Protein AF-A0A5C7RK18-F1 (afdb_monomer_lite)

Structure (mmCIF, N/CA/C/O backbone):
data_AF-A0A5C7RK18-F1
#
_entry.id   AF-A0A5C7RK18-F1
#
loop_
_atom_site.group_PDB
_atom_site.id
_atom_site.type_symbol
_atom_site.label_atom_id
_atom_site.label_alt_id
_atom_site.label_comp_id
_atom_site.label_asym_id
_atom_site.label_entity_id
_atom_site.label_seq_id
_atom_site.pdbx_PDB_ins_code
_atom_site.Cartn_x
_atom_site.Cartn_y
_atom_site.Cartn_z
_atom_site.occupancy
_atom_site.B_iso_or_equiv
_atom_site.auth_seq_id
_atom_site.auth_comp_id
_atom_site.auth_asym_id
_atom_site.auth_atom_id
_atom_site.pdbx_PDB_model_num
ATOM 1 N N . MET A 1 1 ? -46.815 -12.632 -25.115 1.00 46.03 1 MET A N 1
ATOM 2 C CA . MET A 1 1 ? -48.095 -13.360 -25.203 1.00 46.03 1 MET A CA 1
ATOM 3 C C . MET A 1 1 ? -48.295 -14.118 -23.893 1.00 46.03 1 MET A C 1
ATOM 5 O O . MET A 1 1 ? -47.425 -14.898 -23.551 1.00 46.03 1 MET A O 1
ATOM 9 N N . PHE A 1 2 ? -49.360 -13.770 -23.151 1.00 46.91 2 PHE A N 1
ATOM 10 C CA . PHE A 1 2 ? -49.974 -14.488 -22.008 1.00 46.91 2 PHE A CA 1
ATOM 11 C C . PHE A 1 2 ? -49.033 -14.863 -20.838 1.00 46.91 2 PHE A C 1
ATOM 13 O O . PHE A 1 2 ? -48.398 -15.902 -20.853 1.00 46.91 2 PHE A O 1
ATOM 20 N N . LYS A 1 3 ? -48.806 -14.060 -19.787 1.00 41.47 3 LYS A N 1
ATOM 21 C CA . LYS A 1 3 ? -49.758 -13.552 -18.775 1.00 41.47 3 LYS A CA 1
ATOM 22 C C . LYS A 1 3 ? -50.950 -14.488 -18.483 1.00 41.47 3 LYS A C 1
ATOM 24 O O . LYS A 1 3 ? -51.954 -14.402 -19.174 1.00 41.47 3 LYS A O 1
ATOM 29 N N . LYS A 1 4 ? -50.825 -15.186 -17.340 1.00 53.41 4 LYS A N 1
ATOM 30 C CA . LYS A 1 4 ? -51.853 -15.530 -16.329 1.00 53.41 4 LYS A CA 1
ATOM 31 C C . LYS A 1 4 ? -52.895 -16.603 -16.671 1.00 53.41 4 LYS A C 1
ATOM 33 O O . LYS A 1 4 ? -53.718 -16.395 -17.547 1.00 53.41 4 LYS A O 1
ATOM 38 N N . ALA A 1 5 ? -52.966 -17.627 -15.818 1.00 52.34 5 ALA A N 1
ATOM 39 C CA . ALA A 1 5 ? -54.200 -18.278 -15.359 1.00 52.34 5 ALA A CA 1
ATOM 40 C C . ALA A 1 5 ? -53.834 -19.313 -14.274 1.00 52.34 5 ALA A C 1
ATOM 42 O O . ALA A 1 5 ? -52.824 -19.985 -14.424 1.00 52.34 5 ALA A O 1
ATOM 43 N N . LEU A 1 6 ? -54.569 -19.559 -13.193 1.00 50.19 6 LEU A N 1
ATOM 44 C CA . LEU A 1 6 ? -55.664 -18.889 -12.482 1.00 50.19 6 LEU A CA 1
ATOM 45 C C . LEU A 1 6 ? -55.880 -19.805 -11.243 1.00 50.19 6 LEU A C 1
ATOM 47 O O . LEU A 1 6 ? -55.914 -21.015 -11.423 1.00 50.19 6 LEU A O 1
ATOM 51 N N . VAL A 1 7 ? -55.661 -19.340 -10.007 1.00 49.84 7 VAL A N 1
ATOM 52 C CA . VAL A 1 7 ? -56.673 -18.993 -8.972 1.00 49.84 7 VAL A CA 1
ATOM 53 C C . VAL A 1 7 ? -57.600 -20.145 -8.527 1.00 49.84 7 VAL A C 1
ATOM 55 O O . VAL A 1 7 ? -58.117 -20.872 -9.364 1.00 49.84 7 VAL A O 1
ATOM 58 N N . LEU A 1 8 ? -57.888 -20.149 -7.210 1.00 42.44 8 LEU A N 1
ATOM 59 C CA . LEU A 1 8 ? -59.083 -20.626 -6.466 1.00 42.44 8 LEU A CA 1
ATOM 60 C C . LEU A 1 8 ? -58.692 -21.695 -5.429 1.00 42.44 8 LEU A C 1
ATOM 62 O O . LEU A 1 8 ? -58.085 -22.695 -5.772 1.00 42.44 8 LEU A O 1
ATOM 66 N N . SER A 1 9 ? -58.937 -21.533 -4.126 1.00 48.88 9 SER A N 1
ATOM 67 C CA . SER A 1 9 ? -60.249 -21.316 -3.504 1.00 48.88 9 SER A CA 1
ATOM 68 C C . SER A 1 9 ? -60.046 -20.896 -2.032 1.00 48.88 9 SER A C 1
ATOM 70 O O . SER A 1 9 ? -59.322 -21.562 -1.304 1.00 48.88 9 SER A O 1
ATOM 72 N N . LEU A 1 10 ? -60.421 -19.670 -1.661 1.00 46.28 10 LEU A N 1
ATOM 73 C CA . LEU A 1 10 ? -61.637 -19.282 -0.920 1.00 46.28 10 LEU A CA 1
ATOM 74 C C . LEU A 1 10 ? -61.519 -19.335 0.611 1.00 46.28 10 LEU A C 1
ATOM 76 O O . LEU A 1 10 ? -61.327 -20.372 1.234 1.00 46.28 10 LEU A O 1
ATOM 80 N N . ALA A 1 11 ? -61.712 -18.144 1.173 1.00 50.44 11 ALA A N 1
ATOM 81 C CA . ALA A 1 11 ? -61.991 -17.853 2.564 1.00 50.44 11 ALA A CA 1
ATOM 82 C C . ALA A 1 11 ? -63.349 -18.416 3.009 1.00 50.44 11 ALA A C 1
ATOM 84 O O . ALA A 1 11 ? -64.325 -18.277 2.278 1.00 50.44 11 ALA A O 1
ATOM 85 N N . VAL A 1 12 ? -63.407 -18.946 4.235 1.00 48.62 12 VAL A N 1
ATOM 86 C CA . VAL A 1 12 ? -64.612 -19.171 5.061 1.00 48.62 12 VAL A CA 1
ATOM 87 C C . VAL A 1 12 ? -64.107 -19.111 6.518 1.00 48.62 12 VAL A C 1
ATOM 89 O O . VAL A 1 12 ? -63.371 -19.994 6.937 1.00 48.62 12 VAL A O 1
ATOM 92 N N . SER A 1 13 ? -64.084 -17.950 7.181 1.00 43.78 13 SER A N 1
ATOM 93 C CA . SER A 1 13 ? -65.170 -17.263 7.910 1.00 43.78 13 SER A CA 1
ATOM 94 C C . SER A 1 13 ? -65.481 -17.824 9.309 1.00 43.78 13 SER A C 1
ATOM 96 O O . SER A 1 13 ? -65.527 -19.034 9.494 1.00 43.78 13 SER A O 1
ATOM 98 N N . SER A 1 14 ? -65.813 -16.889 10.212 1.00 47.12 14 SER A N 1
ATOM 99 C CA . SER A 1 14 ? -66.352 -17.018 11.584 1.00 47.12 14 SER A CA 1
ATOM 100 C C . SER A 1 14 ? -65.288 -16.974 12.686 1.00 47.12 14 SER A C 1
ATOM 102 O O . SER A 1 14 ? -64.561 -17.932 12.900 1.00 47.12 14 SER A O 1
ATOM 104 N N . LEU A 1 15 ? -65.047 -15.843 13.366 1.00 49.91 15 LEU A N 1
ATOM 105 C CA . LEU A 1 15 ? -65.976 -15.138 14.270 1.00 49.91 15 LEU A CA 1
ATOM 106 C C . LEU A 1 15 ? -66.803 -16.117 15.113 1.00 49.91 15 LEU A C 1
ATOM 108 O O . LEU A 1 15 ? -67.942 -16.415 14.777 1.00 49.91 15 LEU A O 1
ATOM 112 N N . CYS A 1 16 ? -66.240 -16.544 16.243 1.00 42.41 16 CYS A N 1
ATOM 113 C CA . CYS A 1 16 ? -67.028 -16.904 17.418 1.00 42.41 16 CYS A CA 1
ATOM 114 C C . CYS A 1 16 ? -66.743 -15.873 18.514 1.00 42.41 16 CYS A C 1
ATOM 116 O O . CYS A 1 16 ? -65.799 -15.989 19.291 1.00 42.41 16 CYS A O 1
ATOM 118 N N . LEU A 1 17 ? -67.567 -14.825 18.516 1.00 49.09 17 LEU A N 1
ATOM 119 C CA . LEU A 1 17 ? -67.899 -14.047 19.701 1.00 49.09 17 LEU A CA 1
ATOM 120 C C . LEU A 1 17 ? -68.927 -14.844 20.510 1.00 49.09 17 LEU A C 1
ATOM 122 O O . LEU A 1 17 ? -70.038 -15.054 20.035 1.00 49.09 17 LEU A O 1
ATOM 126 N N . SER A 1 18 ? -68.558 -15.228 21.727 1.00 45.78 18 SER A N 1
ATOM 127 C CA . SER A 1 18 ? -69.451 -15.566 22.850 1.00 45.78 18 SER A CA 1
ATOM 128 C C . SER A 1 18 ? -68.524 -15.851 24.037 1.00 45.78 18 SER A C 1
ATOM 130 O O . SER A 1 18 ? -67.819 -16.851 24.028 1.00 45.78 18 SER A O 1
ATOM 132 N N . SER A 1 19 ? -68.258 -14.917 24.953 1.00 40.09 19 SER A N 1
ATOM 133 C CA . SER A 1 19 ? -69.187 -14.322 25.921 1.00 40.09 19 SER A CA 1
ATOM 134 C C . SER A 1 19 ? -69.952 -15.399 26.682 1.00 40.09 19 SER A C 1
ATOM 136 O O . SER A 1 19 ? -70.911 -15.951 26.154 1.00 40.09 19 SER A O 1
ATOM 138 N N . MET A 1 20 ? -69.504 -15.693 27.904 1.00 46.72 20 MET A N 1
ATOM 139 C CA . MET A 1 20 ? -70.278 -15.548 29.145 1.00 46.72 20 MET A CA 1
ATOM 140 C C . MET A 1 20 ? -69.657 -16.410 30.253 1.00 46.72 20 MET A C 1
ATOM 142 O O . MET A 1 20 ? -69.568 -17.625 30.137 1.00 46.72 20 MET A O 1
ATOM 146 N N . ALA A 1 21 ? -69.279 -15.713 31.325 1.00 40.78 21 ALA A N 1
ATOM 147 C CA . ALA A 1 21 ? -6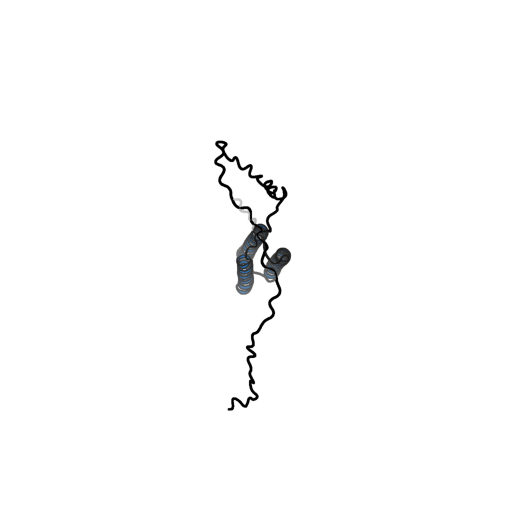9.362 -16.128 32.721 1.00 40.78 21 ALA A CA 1
ATOM 148 C C . ALA A 1 21 ? -68.732 -17.469 33.147 1.00 40.78 21 ALA A C 1
ATOM 150 O O . ALA A 1 21 ? -69.311 -18.536 32.995 1.00 40.78 21 ALA A O 1
ATOM 151 N N . SER A 1 22 ? -67.671 -17.369 33.945 1.00 39.00 22 SER A N 1
ATOM 152 C CA . SER A 1 22 ? -67.837 -17.762 35.345 1.00 39.00 22 SER A CA 1
ATOM 153 C C . SER A 1 22 ? -66.931 -16.907 36.218 1.00 39.00 22 SER A C 1
ATOM 155 O O . SER A 1 22 ? -65.726 -16.813 35.997 1.00 39.00 22 SER A O 1
ATOM 157 N N . ALA A 1 23 ? -67.566 -16.214 37.154 1.00 49.31 23 ALA A N 1
ATOM 158 C CA . ALA A 1 23 ? -66.923 -15.467 38.207 1.00 49.31 23 ALA A CA 1
ATOM 159 C C . ALA A 1 23 ? -66.402 -16.451 39.257 1.00 49.31 23 ALA A C 1
ATOM 161 O O . ALA A 1 23 ? -67.188 -17.103 39.935 1.00 49.31 23 ALA A O 1
ATOM 162 N N . GLU A 1 24 ? -65.087 -16.508 39.417 1.00 45.91 24 GLU A N 1
ATOM 163 C CA . GLU A 1 24 ? -64.442 -16.990 40.636 1.00 45.91 24 GLU A CA 1
ATOM 164 C C . GLU A 1 24 ? -63.431 -15.897 41.010 1.00 45.91 24 GLU A C 1
ATOM 166 O O . GLU A 1 24 ? -62.477 -15.634 40.286 1.00 45.91 24 GLU A O 1
ATOM 171 N N . ASN A 1 25 ? -63.836 -14.994 41.909 1.00 44.72 25 ASN A N 1
ATOM 172 C CA . ASN A 1 25 ? -63.347 -14.969 43.292 1.00 44.72 25 ASN A CA 1
ATOM 173 C C . ASN A 1 25 ? -61.805 -14.902 43.317 1.00 44.72 25 ASN A C 1
ATOM 175 O O . ASN A 1 25 ? -61.132 -15.877 43.024 1.00 44.72 25 ASN A O 1
ATOM 179 N N . TYR A 1 26 ? -61.162 -13.783 43.636 1.00 39.53 26 TYR A N 1
ATOM 180 C CA . TYR A 1 26 ? -61.313 -13.084 44.904 1.00 39.53 26 TYR A CA 1
ATOM 181 C C . TYR A 1 26 ? -61.011 -11.591 44.755 1.00 39.53 26 TYR A C 1
ATOM 183 O O . TYR A 1 26 ? -59.953 -11.171 44.286 1.00 39.53 26 TYR A O 1
ATOM 191 N N . ILE A 1 27 ? -61.974 -10.807 45.223 1.00 42.09 27 ILE A N 1
ATOM 192 C CA . ILE A 1 27 ? -61.808 -9.430 45.664 1.00 42.09 27 ILE A CA 1
ATOM 193 C C . ILE A 1 27 ? -60.670 -9.407 46.689 1.00 42.09 27 ILE A C 1
ATOM 195 O O . ILE A 1 27 ? -60.680 -10.183 47.643 1.00 42.09 27 ILE A O 1
ATOM 199 N N . TYR A 1 28 ? -59.687 -8.532 46.472 1.00 39.09 28 TYR A N 1
ATOM 200 C CA . TYR A 1 28 ? -58.641 -8.257 47.448 1.00 39.09 28 TYR A CA 1
ATOM 201 C C . TYR A 1 28 ? -59.308 -7.697 48.706 1.00 39.09 28 TYR A C 1
ATOM 203 O O . TYR A 1 28 ? -59.891 -6.611 48.704 1.00 39.09 28 TYR A O 1
ATOM 211 N N . GLU A 1 29 ? -59.274 -8.505 49.751 1.00 42.97 29 GLU A N 1
ATOM 212 C CA . GLU A 1 29 ? -59.853 -8.270 51.058 1.00 42.97 29 GLU A CA 1
ATOM 213 C C . GLU A 1 29 ? -59.083 -7.138 51.756 1.00 42.97 29 GLU A C 1
ATOM 215 O O . GLU A 1 29 ? -58.141 -7.369 52.506 1.00 42.97 29 GLU A O 1
ATOM 220 N N . ASN A 1 30 ? -59.443 -5.882 51.486 1.00 39.41 30 ASN A N 1
ATOM 221 C CA . ASN A 1 30 ? -59.027 -4.772 52.341 1.00 39.41 30 ASN A CA 1
ATOM 222 C C . ASN A 1 30 ? -59.974 -4.731 53.540 1.00 39.41 30 ASN A C 1
ATOM 224 O O . ASN A 1 30 ? -60.959 -3.991 53.558 1.00 39.41 30 ASN A O 1
ATOM 228 N N . GLN A 1 31 ? -59.682 -5.582 54.526 1.00 39.44 31 GLN A N 1
ATOM 229 C CA . GLN A 1 31 ? -60.264 -5.461 55.852 1.00 39.44 31 GLN A CA 1
ATOM 230 C C . GLN A 1 31 ? -59.871 -4.107 56.441 1.00 39.44 31 GLN A C 1
ATOM 232 O O . GLN A 1 31 ? -58.707 -3.699 56.410 1.00 39.44 31 GLN A O 1
ATOM 237 N N . GLY A 1 32 ? -60.893 -3.394 56.904 1.00 42.97 32 GLY A N 1
ATOM 238 C CA . GLY A 1 32 ? -60.780 -2.041 57.395 1.00 42.97 32 GLY A CA 1
ATOM 239 C C . GLY A 1 32 ? -59.862 -1.905 58.600 1.00 42.97 32 GLY A C 1
ATOM 240 O O . GLY A 1 32 ? -59.721 -2.799 59.427 1.00 42.97 32 GLY A O 1
ATOM 241 N N . TRP A 1 33 ? -59.334 -0.696 58.713 1.00 38.06 33 TRP A N 1
ATOM 242 C CA . TRP A 1 33 ? -59.172 -0.048 59.999 1.00 38.06 33 TRP A CA 1
ATOM 243 C C . TRP A 1 33 ? -59.809 1.327 59.845 1.00 38.06 33 TRP A C 1
ATOM 245 O O . TRP A 1 33 ? -59.300 2.190 59.125 1.00 38.06 33 TRP A O 1
ATOM 255 N N . GLU A 1 34 ? -60.985 1.487 60.453 1.00 41.09 34 GLU A N 1
ATOM 256 C CA . GLU A 1 34 ? -61.579 2.792 60.714 1.00 41.09 34 GLU A CA 1
ATOM 257 C C . GLU A 1 34 ? -60.508 3.687 61.334 1.00 41.09 34 GLU A C 1
ATOM 259 O O . GLU A 1 34 ? -59.914 3.375 62.365 1.00 41.09 34 GLU A O 1
ATOM 264 N N . SER A 1 35 ? -60.202 4.785 60.649 1.00 41.47 35 SER A N 1
ATOM 265 C CA . SER A 1 35 ? -59.243 5.767 61.135 1.00 41.47 35 SER A CA 1
ATOM 266 C C . SER A 1 35 ? -59.943 6.644 62.163 1.00 41.47 35 SER A C 1
ATOM 268 O O . SER A 1 35 ? -60.453 7.718 61.853 1.00 41.47 35 SER A O 1
ATOM 270 N N . GLU A 1 36 ? -59.997 6.158 63.396 1.00 40.53 36 GLU A N 1
ATOM 271 C CA . GLU A 1 36 ? -60.409 6.939 64.551 1.00 40.53 36 GLU A CA 1
ATOM 272 C C . GLU A 1 36 ? -59.388 8.070 64.748 1.00 40.53 36 GLU A C 1
ATOM 274 O O . GLU A 1 36 ? -58.219 7.858 65.077 1.00 40.53 36 GLU A O 1
ATOM 279 N N . HIS A 1 37 ? -59.798 9.302 64.439 1.00 41.16 37 HIS A N 1
ATOM 280 C CA . HIS A 1 37 ? -58.939 10.480 64.503 1.00 41.16 37 HIS A CA 1
ATOM 281 C C . HIS A 1 37 ? -58.701 10.914 65.957 1.00 41.16 37 HIS A C 1
ATOM 283 O O . HIS A 1 37 ? -59.213 11.937 66.416 1.00 41.16 37 HIS A O 1
ATOM 289 N N . HIS A 1 38 ? -57.864 10.176 66.683 1.00 46.41 38 HIS A N 1
ATOM 290 C CA . HIS A 1 38 ? -57.266 10.663 67.921 1.00 46.41 38 HIS A CA 1
ATOM 291 C C . HIS A 1 38 ? -56.083 11.577 67.589 1.00 46.41 38 HIS A C 1
ATOM 293 O O . HIS A 1 38 ? -54.994 11.156 67.202 1.00 46.41 38 HIS A O 1
ATOM 299 N N . ARG A 1 39 ? -56.328 12.884 67.711 1.00 43.34 39 ARG A N 1
ATOM 300 C CA . ARG A 1 39 ? -55.328 13.947 67.579 1.00 43.34 39 ARG A CA 1
ATOM 301 C C . ARG A 1 39 ? -54.295 13.826 68.708 1.00 43.34 39 ARG A C 1
ATOM 303 O O . ARG A 1 39 ? -54.471 14.407 69.774 1.00 43.34 39 ARG A O 1
ATOM 310 N N . HIS A 1 40 ? -53.209 13.094 68.465 1.00 50.81 40 HIS A N 1
ATOM 311 C CA . HIS A 1 40 ? -52.023 13.105 69.322 1.00 50.81 40 HIS A CA 1
ATOM 312 C C . HIS A 1 40 ? -51.102 14.285 68.945 1.00 50.81 40 HIS A C 1
ATOM 314 O O . HIS A 1 40 ? -50.767 14.439 67.770 1.00 50.81 40 HIS A O 1
ATOM 320 N N . PRO A 1 41 ? -50.656 15.124 69.901 1.00 49.75 41 PRO A N 1
ATOM 321 C CA . PRO A 1 41 ? -49.752 16.251 69.654 1.00 49.75 41 PRO A CA 1
ATOM 322 C C . PRO A 1 41 ? -48.275 15.813 69.620 1.00 49.75 41 PRO A C 1
ATOM 324 O O . PRO A 1 41 ? -47.415 16.434 70.238 1.00 49.75 41 PRO A O 1
ATOM 327 N N . GLY A 1 42 ? -47.972 14.721 68.918 1.00 54.72 42 GLY A N 1
ATOM 328 C CA . GLY A 1 42 ? -46.611 14.222 68.726 1.00 54.72 42 GLY A CA 1
ATOM 329 C C . GLY A 1 42 ? -46.359 14.008 67.241 1.00 54.72 42 GLY A C 1
ATOM 330 O O . GLY A 1 42 ? -47.057 13.220 66.612 1.00 54.72 42 GLY A O 1
ATOM 331 N N . GLY A 1 43 ? -45.412 14.749 66.663 1.00 52.53 43 GLY A N 1
ATOM 332 C CA . GLY A 1 43 ? -45.102 14.698 65.234 1.00 52.53 43 GLY A CA 1
ATOM 333 C C . GLY A 1 43 ? -44.748 13.290 64.745 1.00 52.53 43 GLY A C 1
ATOM 334 O O . GLY A 1 43 ? -43.998 12.562 65.389 1.00 52.53 43 GLY A O 1
ATOM 335 N N . HIS A 1 44 ? -45.280 12.924 63.580 1.00 52.03 44 HIS A N 1
ATOM 336 C CA . HIS A 1 44 ? -45.010 11.662 62.899 1.00 52.03 44 HIS A CA 1
ATOM 337 C C . HIS A 1 44 ? -43.655 11.749 62.179 1.00 52.03 44 HIS A C 1
ATOM 339 O O . HIS A 1 44 ? -43.545 12.399 61.140 1.00 52.03 44 HIS A O 1
ATOM 345 N N . PHE A 1 45 ? -42.605 11.130 62.721 1.00 52.41 45 PHE A N 1
ATOM 346 C CA . PHE A 1 45 ? -41.329 10.981 62.016 1.00 52.41 45 PHE A CA 1
ATOM 347 C C . PHE A 1 45 ? -41.312 9.638 61.282 1.00 52.41 45 PHE A C 1
ATOM 349 O O . PHE A 1 45 ? -41.213 8.570 61.880 1.00 52.41 45 PHE A O 1
ATOM 356 N N . SER A 1 46 ? -41.429 9.686 59.958 1.00 51.12 46 SER A N 1
ATOM 357 C CA . SER A 1 46 ? -41.280 8.506 59.110 1.00 51.12 46 SER A CA 1
ATOM 358 C C . SER A 1 46 ? -39.795 8.216 58.900 1.00 51.12 46 SER A C 1
ATOM 360 O O . SER A 1 46 ? -39.096 8.957 58.211 1.00 51.12 46 SER A O 1
ATOM 362 N N . ILE A 1 47 ? -39.300 7.131 59.500 1.00 59.09 47 ILE A N 1
ATOM 363 C CA . ILE A 1 47 ? -37.973 6.594 59.188 1.00 59.09 47 ILE A CA 1
ATOM 364 C C . ILE A 1 47 ? -38.097 5.862 57.852 1.00 59.09 47 ILE A C 1
ATOM 366 O O . ILE A 1 47 ? -38.483 4.697 57.791 1.00 59.09 47 ILE A O 1
ATOM 370 N N . HIS A 1 48 ? -37.802 6.559 56.759 1.00 58.81 48 HIS A N 1
ATOM 371 C CA . HIS A 1 48 ? -37.643 5.916 55.462 1.00 58.81 48 HIS A CA 1
ATOM 372 C C . HIS A 1 48 ? -36.308 5.171 55.466 1.00 58.81 48 HIS A C 1
ATOM 374 O O . HIS A 1 48 ? -35.243 5.788 55.427 1.00 58.81 48 HIS A O 1
ATOM 380 N N . VAL A 1 49 ? -36.356 3.841 55.542 1.00 69.06 49 VAL A N 1
ATOM 381 C CA . VAL A 1 49 ? -35.174 3.003 55.332 1.00 69.06 49 VAL A CA 1
ATOM 382 C C . VAL A 1 49 ? -34.770 3.167 53.869 1.00 69.06 49 VAL A C 1
ATOM 384 O O . VAL A 1 49 ? -35.388 2.592 52.975 1.00 69.06 49 VAL A O 1
ATOM 387 N N . VAL A 1 50 ? -33.770 4.012 53.613 1.00 72.19 50 VAL A N 1
ATOM 388 C CA . VAL A 1 50 ? -33.184 4.158 52.280 1.00 72.19 50 VAL A CA 1
ATOM 389 C C . VAL A 1 50 ? -32.539 2.812 51.939 1.00 72.19 50 VAL A C 1
ATOM 391 O O . VAL A 1 50 ? -31.662 2.374 52.690 1.00 72.19 50 VAL A O 1
ATOM 394 N N . PRO A 1 51 ? -32.961 2.121 50.863 1.00 73.44 51 PRO A N 1
ATOM 395 C CA . PRO A 1 51 ? -32.304 0.886 50.462 1.00 73.44 51 PRO A CA 1
ATOM 396 C C . PRO A 1 51 ? -30.818 1.180 50.218 1.00 73.44 51 PRO A C 1
ATOM 398 O O . PRO A 1 51 ? -30.492 2.261 49.712 1.00 73.44 51 PRO A O 1
ATOM 401 N N . PRO A 1 52 ? -29.903 0.266 50.586 1.00 76.94 52 PRO A N 1
ATOM 402 C CA . PRO A 1 52 ? -28.481 0.482 50.369 1.00 76.94 52 PRO A CA 1
ATOM 403 C C . PRO A 1 52 ? -28.257 0.807 48.895 1.00 76.94 52 PRO A C 1
ATOM 405 O O . PRO A 1 52 ? -28.725 0.085 48.012 1.00 76.94 52 PRO A O 1
ATOM 408 N N . VAL A 1 53 ? -27.578 1.926 48.635 1.00 76.06 53 VAL A N 1
ATOM 409 C CA . VAL A 1 53 ? -27.223 2.331 47.274 1.00 76.06 53 VAL A CA 1
ATOM 410 C C . VAL A 1 53 ? -26.498 1.141 46.640 1.00 76.06 53 VAL A C 1
ATOM 412 O O . VAL A 1 53 ? -25.535 0.660 47.250 1.00 76.06 53 VAL A O 1
ATOM 415 N N . PRO A 1 54 ? -26.937 0.624 45.475 1.00 75.00 54 PRO A N 1
ATOM 416 C CA . PRO A 1 54 ? -26.221 -0.465 44.835 1.00 75.00 54 PRO A CA 1
ATOM 417 C C . PRO A 1 54 ? -24.760 -0.035 44.664 1.00 75.00 54 PRO A C 1
ATOM 419 O O . PRO A 1 54 ? -24.509 1.136 44.342 1.00 75.00 54 PRO A O 1
ATOM 422 N N . PRO A 1 55 ? -23.786 -0.931 44.910 1.00 73.94 55 PRO A N 1
ATOM 423 C CA . PRO A 1 55 ? -22.391 -0.591 44.706 1.00 73.94 55 PRO A CA 1
ATOM 424 C C . PRO A 1 55 ? -22.243 -0.052 43.285 1.00 73.94 55 PRO A C 1
ATOM 426 O O . PRO A 1 55 ? -22.697 -0.674 42.322 1.00 73.94 55 PRO A O 1
ATOM 429 N N . ARG A 1 56 ? -21.653 1.142 43.155 1.00 71.19 56 ARG A N 1
ATOM 430 C CA . ARG A 1 56 ? -21.337 1.691 41.836 1.00 71.19 56 ARG A CA 1
ATOM 431 C C . ARG A 1 56 ? -20.454 0.662 41.148 1.00 71.19 56 ARG A C 1
ATOM 433 O O . ARG A 1 56 ? -19.401 0.324 41.683 1.00 71.19 56 ARG A O 1
ATOM 440 N N . TYR A 1 57 ? -20.889 0.153 40.000 1.00 68.50 57 TYR A N 1
ATOM 441 C CA . TYR A 1 57 ? -20.061 -0.727 39.190 1.00 68.50 57 TYR A CA 1
ATOM 442 C C . TYR A 1 57 ? -18.806 0.053 38.793 1.00 68.50 57 TYR A C 1
ATOM 444 O O . TYR A 1 57 ? -18.860 0.953 37.955 1.00 68.50 57 TYR A O 1
ATOM 452 N N . VAL A 1 58 ? -17.690 -0.234 39.462 1.00 72.75 58 VAL A N 1
ATOM 453 C CA . VAL A 1 58 ? -16.382 0.287 39.079 1.00 72.75 58 VAL A CA 1
ATOM 454 C C . VAL A 1 58 ? -15.898 -0.647 37.978 1.00 72.75 58 VAL A C 1
ATOM 456 O O . VAL A 1 58 ? -15.655 -1.821 38.272 1.00 72.75 58 VAL A O 1
ATOM 459 N N . PRO A 1 59 ? -15.805 -0.196 36.714 1.00 70.94 59 PRO A N 1
ATOM 460 C CA . PRO A 1 59 ? -15.242 -1.041 35.676 1.00 70.94 59 PRO A CA 1
ATOM 461 C C . PRO A 1 59 ? -13.828 -1.479 36.099 1.00 70.94 59 PRO A C 1
ATOM 463 O O . PRO A 1 59 ? -13.136 -0.720 36.791 1.00 70.94 59 PRO A O 1
ATOM 466 N N . PRO A 1 60 ? -13.383 -2.691 35.721 1.00 75.81 60 PRO A N 1
ATOM 467 C CA . PRO A 1 60 ? -12.026 -3.148 35.992 1.00 75.81 60 PRO A CA 1
ATOM 468 C C . PRO A 1 60 ? -11.004 -2.080 35.588 1.00 75.81 60 PRO A C 1
ATOM 470 O O . PRO A 1 60 ? -11.184 -1.406 34.574 1.00 75.81 60 PRO A O 1
ATOM 473 N N . ARG A 1 61 ? -9.905 -1.943 36.347 1.00 70.00 61 ARG A N 1
ATOM 474 C CA . ARG A 1 61 ? -8.840 -0.950 36.074 1.00 70.00 61 ARG A CA 1
ATOM 475 C C . ARG A 1 61 ? -8.217 -1.062 34.670 1.00 70.00 61 ARG A C 1
ATOM 477 O O . ARG A 1 61 ? -7.526 -0.140 34.256 1.00 70.00 61 ARG A O 1
ATOM 484 N N . TYR A 1 62 ? -8.508 -2.139 33.941 1.00 60.03 62 TYR A N 1
ATOM 485 C CA . TYR A 1 62 ? -8.179 -2.328 32.532 1.00 60.03 62 TYR A CA 1
ATOM 486 C C . TYR A 1 62 ? -9.450 -2.657 31.743 1.00 60.03 62 TYR A C 1
ATOM 488 O O . TYR A 1 62 ? -9.694 -3.803 31.376 1.00 60.03 62 TYR A O 1
ATOM 496 N N . TYR A 1 63 ? -10.296 -1.654 31.514 1.00 59.16 63 TYR A N 1
ATOM 497 C CA . TYR A 1 63 ? -11.240 -1.710 30.403 1.00 59.16 63 TYR A CA 1
ATOM 498 C C . TYR A 1 63 ? -10.501 -1.195 29.170 1.00 59.16 63 TYR A C 1
ATOM 500 O O . TYR A 1 63 ? -10.375 0.016 28.988 1.00 59.16 63 TYR A O 1
ATOM 508 N N . GLU A 1 64 ? -9.953 -2.101 28.361 1.00 66.56 64 GLU A N 1
ATOM 509 C CA . GLU A 1 64 ? -9.447 -1.736 27.041 1.00 66.56 64 GLU A CA 1
ATOM 510 C C . GLU A 1 64 ? -10.674 -1.599 26.129 1.00 66.56 64 GLU A C 1
ATOM 512 O O . GLU A 1 64 ? -11.367 -2.591 25.883 1.00 66.56 64 GLU A O 1
ATOM 517 N N . PRO A 1 65 ? -11.056 -0.371 25.727 1.00 68.19 65 PRO A N 1
ATOM 518 C CA . PRO A 1 65 ? -12.230 -0.194 24.892 1.00 68.19 65 PRO A CA 1
ATOM 519 C C . PRO A 1 65 ? -12.021 -0.973 23.591 1.00 68.19 65 PRO A C 1
ATOM 521 O O . PRO A 1 65 ? -10.901 -0.971 23.070 1.00 68.19 65 PRO A O 1
ATOM 524 N N . PRO A 1 66 ? -13.074 -1.610 23.047 1.00 69.44 66 PRO A N 1
ATOM 525 C CA . PRO A 1 66 ? -12.952 -2.315 21.784 1.00 69.44 66 PRO A CA 1
ATOM 526 C C . PRO A 1 66 ? -12.349 -1.361 20.748 1.00 69.44 66 PRO A C 1
ATOM 528 O O . PRO A 1 66 ? -12.736 -0.180 20.702 1.00 69.44 66 PRO A O 1
ATOM 531 N N . PRO A 1 67 ? -11.367 -1.831 19.964 1.00 74.25 67 PRO A N 1
ATOM 532 C CA . PRO A 1 67 ? -10.676 -0.976 19.026 1.00 74.25 67 PRO A CA 1
ATOM 533 C C . PRO A 1 67 ? -11.689 -0.322 18.091 1.00 74.25 67 PRO A C 1
ATOM 535 O O . PRO A 1 67 ? -12.623 -0.949 17.589 1.00 74.25 67 PRO A O 1
ATOM 538 N N . ARG A 1 68 ? -11.523 0.983 17.877 1.00 84.06 68 ARG A N 1
ATOM 539 C CA . ARG A 1 68 ? -12.396 1.724 16.971 1.00 84.06 68 ARG A CA 1
ATOM 540 C C . ARG A 1 68 ? -12.034 1.328 15.546 1.00 84.06 68 ARG A C 1
ATOM 542 O O . ARG A 1 68 ? -10.972 1.713 15.055 1.00 84.06 68 ARG A O 1
ATOM 549 N N . CYS A 1 69 ? -12.921 0.571 14.914 1.00 89.81 69 CYS A N 1
ATOM 550 C CA . CYS A 1 69 ? -12.818 0.228 13.506 1.00 89.81 69 CYS A CA 1
ATOM 551 C C . CYS A 1 69 ? -12.781 1.495 12.645 1.00 89.81 69 CYS A C 1
ATOM 553 O O . CYS A 1 69 ? -13.589 2.410 12.828 1.00 89.81 69 CYS A O 1
ATOM 555 N N . VAL A 1 70 ? -11.865 1.528 11.682 1.00 91.75 70 VAL A N 1
ATOM 556 C CA . VAL A 1 70 ? -11.781 2.565 10.657 1.00 91.75 70 VAL A CA 1
ATOM 557 C C . VAL A 1 70 ? -11.961 1.951 9.266 1.00 91.75 70 VAL A C 1
ATOM 559 O O . VAL A 1 70 ? -11.524 0.824 9.026 1.00 91.75 70 VAL A O 1
ATOM 562 N N . PRO A 1 71 ? -12.594 2.676 8.328 1.00 89.06 71 PRO A N 1
ATOM 563 C CA . PRO A 1 71 ? -12.706 2.223 6.947 1.00 89.06 71 PRO A CA 1
ATOM 564 C C . PRO A 1 71 ? -11.339 2.086 6.257 1.00 89.06 71 PRO A C 1
ATOM 566 O O . PRO A 1 71 ? -10.449 2.913 6.460 1.00 89.06 71 PRO A O 1
ATOM 569 N N . GLY A 1 72 ? -11.207 1.076 5.392 1.00 91.06 72 GLY A N 1
ATOM 570 C CA . GLY A 1 72 ? -9.994 0.785 4.618 1.00 91.06 72 GLY A CA 1
ATOM 571 C C . GLY A 1 72 ? -9.895 1.457 3.240 1.00 91.06 72 GLY A C 1
ATOM 572 O O . GLY A 1 72 ? -8.858 1.334 2.599 1.00 91.06 72 GLY A O 1
ATOM 573 N N . TYR A 1 73 ? -10.918 2.212 2.809 1.00 93.94 73 TYR A N 1
ATOM 574 C CA . TYR A 1 73 ? -11.024 2.755 1.440 1.00 93.94 73 TYR A CA 1
ATOM 575 C C . TYR A 1 73 ? -9.785 3.533 0.974 1.00 93.94 73 TYR A C 1
ATOM 577 O O . TYR A 1 73 ? -9.421 3.481 -0.195 1.00 93.94 73 TYR A O 1
ATOM 585 N N . GLN A 1 74 ? -9.131 4.260 1.884 1.00 94.94 74 GLN A N 1
ATOM 586 C CA . GLN A 1 74 ? -7.938 5.042 1.570 1.00 94.94 74 GLN A CA 1
ATOM 587 C C . GLN A 1 74 ? -6.758 4.133 1.206 1.00 94.94 74 GLN A C 1
ATOM 589 O O . GLN A 1 74 ? -6.009 4.437 0.283 1.00 94.94 74 GLN A O 1
ATOM 594 N N . VAL A 1 75 ? -6.591 3.022 1.929 1.00 96.69 75 VAL A N 1
ATOM 595 C CA . VAL A 1 75 ? -5.523 2.045 1.681 1.00 96.69 75 VAL A CA 1
ATOM 596 C C . VAL A 1 75 ? -5.751 1.381 0.324 1.00 96.69 75 VAL A C 1
ATOM 598 O O . VAL A 1 75 ? -4.833 1.350 -0.496 1.00 96.69 75 VAL A O 1
ATOM 601 N N . ASP A 1 76 ? -6.992 0.965 0.055 1.00 96.50 76 ASP A N 1
ATOM 602 C CA . ASP A 1 76 ? -7.380 0.336 -1.211 1.00 96.50 76 ASP A CA 1
ATOM 603 C C . ASP A 1 76 ? -7.157 1.298 -2.403 1.00 96.50 76 ASP A C 1
ATOM 605 O O . ASP A 1 76 ? -6.597 0.916 -3.433 1.00 96.50 76 ASP A O 1
ATOM 609 N N . GLN A 1 77 ? -7.520 2.580 -2.251 1.00 97.94 77 GLN A N 1
ATOM 610 C CA . GLN A 1 77 ? -7.286 3.618 -3.262 1.00 97.94 77 GLN A CA 1
ATOM 611 C C . GLN A 1 77 ? -5.791 3.810 -3.548 1.00 97.94 77 GLN A C 1
ATOM 613 O O . GLN A 1 77 ? -5.372 3.793 -4.705 1.00 97.94 77 GLN A O 1
ATOM 618 N N . MET A 1 78 ? -4.971 3.950 -2.504 1.00 97.94 78 MET A N 1
ATOM 619 C CA . MET A 1 78 ? -3.525 4.128 -2.654 1.00 97.94 78 MET A CA 1
ATOM 620 C C . MET A 1 78 ? -2.865 2.921 -3.334 1.00 97.94 78 MET A C 1
ATOM 622 O O . MET A 1 78 ? -1.960 3.100 -4.152 1.00 97.94 78 MET A O 1
ATOM 626 N N . GLN A 1 79 ? -3.301 1.696 -3.026 1.00 98.31 79 GLN A N 1
ATOM 627 C CA . GLN A 1 79 ? -2.814 0.488 -3.698 1.00 98.31 79 GLN A CA 1
ATOM 628 C C . GLN A 1 79 ? -3.147 0.499 -5.193 1.00 98.31 79 GLN A C 1
ATOM 630 O O . GLN A 1 79 ? -2.269 0.213 -6.012 1.00 98.31 79 GLN A O 1
ATOM 635 N N . ALA A 1 80 ? -4.379 0.871 -5.553 1.00 98.38 80 ALA A N 1
ATOM 636 C CA . ALA A 1 80 ? -4.818 0.957 -6.943 1.00 98.38 80 ALA A CA 1
ATOM 637 C C . ALA A 1 80 ? -4.034 2.022 -7.730 1.00 98.38 80 ALA A C 1
ATOM 639 O O . ALA A 1 80 ? -3.532 1.747 -8.822 1.00 98.38 80 ALA A O 1
ATOM 640 N N . GLU A 1 81 ? -3.852 3.212 -7.156 1.00 97.94 81 GLU A N 1
ATOM 641 C CA . GLU A 1 81 ? -3.065 4.294 -7.761 1.00 97.94 81 GLU A CA 1
ATOM 642 C C . GLU A 1 81 ? -1.605 3.884 -7.987 1.00 97.94 81 GLU A C 1
ATOM 644 O O . GLU A 1 81 ? -1.027 4.134 -9.048 1.00 97.94 81 GLU A O 1
ATOM 649 N N . GLN A 1 82 ? -0.992 3.224 -7.004 1.00 98.31 82 GLN A N 1
ATOM 650 C CA . GLN A 1 82 ? 0.384 2.740 -7.112 1.00 98.31 82 GLN A CA 1
ATOM 651 C C . GLN A 1 82 ? 0.522 1.645 -8.169 1.00 98.31 82 GLN A C 1
ATOM 653 O O . GLN A 1 82 ? 1.451 1.702 -8.974 1.00 98.31 82 GLN A O 1
ATOM 658 N N . SER A 1 83 ? -0.428 0.710 -8.227 1.00 98.00 83 SER A N 1
ATOM 659 C CA . SER A 1 83 ? -0.485 -0.313 -9.273 1.00 98.00 83 SER A CA 1
ATOM 660 C C . SER A 1 83 ? -0.573 0.325 -10.663 1.00 98.00 83 SER A C 1
ATOM 662 O O . SER A 1 83 ? 0.235 0.019 -11.540 1.00 98.00 83 SER A O 1
ATOM 664 N N . SER A 1 84 ? -1.456 1.315 -10.839 1.00 98.19 84 SER A N 1
ATOM 665 C CA . SER A 1 84 ? -1.573 2.070 -12.092 1.00 98.19 84 SER A CA 1
ATOM 666 C C . SER A 1 84 ? -0.264 2.756 -12.490 1.00 98.19 84 SER A C 1
ATOM 668 O O . SER A 1 84 ? 0.096 2.736 -13.664 1.00 98.19 84 SER A O 1
ATOM 670 N N . ARG A 1 85 ? 0.470 3.345 -11.537 1.00 97.38 85 ARG A N 1
ATOM 671 C CA . ARG A 1 85 ? 1.770 3.989 -11.802 1.00 97.38 85 ARG A CA 1
ATOM 672 C C . ARG A 1 85 ? 2.850 2.989 -12.214 1.00 97.38 85 ARG A C 1
ATOM 674 O O . ARG A 1 85 ? 3.696 3.337 -13.032 1.00 97.38 85 ARG A O 1
ATOM 681 N N . ILE A 1 86 ? 2.831 1.779 -11.654 1.00 97.38 86 ILE A N 1
ATOM 682 C CA . ILE A 1 86 ? 3.752 0.699 -12.031 1.00 97.38 86 ILE A CA 1
ATOM 683 C C . ILE A 1 86 ? 3.474 0.254 -13.473 1.00 97.38 86 ILE A C 1
ATOM 685 O O . ILE A 1 86 ? 4.400 0.183 -14.280 1.00 97.38 86 ILE A O 1
ATOM 689 N N . TYR A 1 87 ? 2.207 0.014 -13.828 1.00 97.56 87 TYR A N 1
ATOM 690 C CA . TYR A 1 87 ? 1.838 -0.371 -15.195 1.00 97.56 87 TYR A CA 1
ATOM 691 C C . TYR A 1 87 ? 2.139 0.730 -16.215 1.00 97.56 87 TYR A C 1
ATOM 693 O O . TYR A 1 87 ? 2.721 0.436 -17.257 1.00 97.56 87 TYR A O 1
ATOM 701 N N . ALA A 1 88 ? 1.818 1.987 -15.894 1.00 95.94 88 ALA A N 1
ATOM 702 C CA . ALA A 1 88 ? 2.160 3.131 -16.736 1.00 95.94 88 ALA A CA 1
ATOM 703 C C . ALA A 1 88 ? 3.679 3.239 -16.933 1.00 95.94 88 ALA A C 1
ATOM 705 O O . ALA A 1 88 ? 4.141 3.268 -18.064 1.00 95.94 88 ALA A O 1
ATOM 706 N N . GLY A 1 89 ? 4.474 3.150 -15.859 1.00 95.12 89 GLY A N 1
ATOM 707 C CA . GLY A 1 89 ? 5.936 3.177 -15.967 1.00 95.12 89 GLY A CA 1
ATOM 708 C C . GLY A 1 89 ? 6.503 2.050 -16.839 1.00 95.12 89 GLY A C 1
ATOM 709 O O . GLY A 1 89 ? 7.494 2.246 -17.536 1.00 95.12 89 GLY A O 1
ATOM 710 N N . ARG A 1 90 ? 5.865 0.872 -16.865 1.00 94.81 90 ARG A N 1
ATOM 711 C CA . ARG A 1 90 ? 6.251 -0.200 -17.792 1.00 94.81 90 ARG A CA 1
ATOM 712 C C . ARG A 1 90 ? 5.886 0.119 -19.243 1.00 94.81 90 ARG A C 1
ATOM 714 O O . ARG A 1 90 ? 6.668 -0.206 -20.135 1.00 94.81 90 ARG A O 1
ATOM 721 N N . GLN A 1 91 ? 4.707 0.693 -19.471 1.00 94.25 91 GLN A N 1
ATOM 722 C CA . GLN A 1 91 ? 4.211 1.069 -20.796 1.00 94.25 91 GLN A CA 1
ATOM 723 C C . GLN A 1 91 ? 5.026 2.215 -21.407 1.00 94.25 91 GLN A C 1
ATOM 725 O O . GLN A 1 91 ? 5.363 2.153 -22.587 1.00 94.25 91 GLN A O 1
ATOM 730 N N . ASP A 1 92 ? 5.377 3.207 -20.592 1.00 93.75 92 ASP A N 1
ATOM 731 C CA . ASP A 1 92 ? 6.144 4.392 -20.985 1.00 93.75 92 ASP A CA 1
ATOM 732 C C . ASP A 1 92 ? 7.634 4.070 -21.212 1.00 93.75 92 ASP A C 1
ATOM 734 O O . ASP A 1 92 ? 8.346 4.818 -21.875 1.00 93.75 92 ASP A O 1
ATOM 738 N N . GLY A 1 93 ? 8.109 2.927 -20.700 1.00 92.38 93 GLY A N 1
ATOM 739 C CA . GLY A 1 93 ? 9.508 2.501 -20.791 1.00 92.38 93 GLY A CA 1
ATOM 740 C C . GLY A 1 93 ? 10.392 2.984 -19.637 1.00 92.38 93 GLY A C 1
ATOM 741 O O . GLY A 1 93 ? 11.569 2.630 -19.595 1.00 92.38 93 GLY A O 1
ATOM 742 N N . ASP A 1 94 ? 9.823 3.713 -18.675 1.00 92.69 94 ASP A N 1
ATOM 743 C CA . ASP A 1 94 ? 10.495 4.162 -17.450 1.00 92.69 94 ASP A CA 1
ATOM 744 C C . ASP A 1 94 ? 10.946 2.998 -16.556 1.00 92.69 94 ASP A C 1
ATOM 746 O O . ASP A 1 94 ? 11.910 3.133 -15.807 1.00 92.69 94 ASP A O 1
ATOM 750 N N . LEU A 1 95 ? 10.241 1.860 -16.611 1.00 93.94 95 LEU A N 1
ATOM 751 C CA . LEU A 1 95 ? 10.529 0.663 -15.820 1.00 93.94 95 LEU A CA 1
ATOM 752 C C . LEU A 1 95 ? 10.907 -0.526 -16.706 1.00 93.94 95 LEU A C 1
ATOM 754 O O . LEU A 1 95 ? 10.191 -0.935 -17.633 1.00 93.94 95 LEU A O 1
ATOM 758 N N . THR A 1 96 ? 12.001 -1.188 -16.346 1.00 93.88 96 THR A N 1
ATOM 759 C CA . THR A 1 96 ? 12.311 -2.527 -16.843 1.00 93.88 96 THR A CA 1
ATOM 760 C C . THR A 1 96 ? 11.336 -3.551 -16.264 1.00 93.88 96 THR A C 1
ATOM 762 O O . THR A 1 96 ? 10.639 -3.323 -15.273 1.00 93.88 96 THR A O 1
ATOM 765 N N . ARG A 1 97 ? 11.297 -4.734 -16.881 1.00 93.56 97 ARG A N 1
ATOM 766 C CA . ARG A 1 97 ? 10.474 -5.845 -16.399 1.00 93.56 97 ARG A CA 1
ATOM 767 C C . ARG A 1 97 ? 10.828 -6.242 -14.959 1.00 93.56 97 ARG A C 1
ATOM 769 O O . ARG A 1 97 ? 9.927 -6.460 -14.162 1.00 93.56 97 ARG A O 1
ATOM 776 N N . SER A 1 98 ? 12.119 -6.291 -14.627 1.00 93.88 98 SER A N 1
ATOM 777 C CA . SER A 1 98 ? 12.574 -6.685 -13.289 1.00 93.88 98 SER A CA 1
ATOM 778 C C . SER A 1 98 ? 12.180 -5.665 -12.217 1.00 93.88 98 SER A C 1
ATOM 780 O O . SER A 1 98 ? 11.838 -6.053 -11.104 1.00 93.88 98 SER A O 1
ATOM 782 N N . GLU A 1 99 ? 12.213 -4.368 -12.535 1.00 94.62 99 GLU A N 1
ATOM 783 C CA . GLU A 1 99 ? 11.780 -3.311 -11.609 1.00 94.62 99 GLU A CA 1
ATOM 784 C C . GLU A 1 99 ? 10.276 -3.372 -11.370 1.00 94.62 99 GLU A C 1
ATOM 786 O O . GLU A 1 99 ? 9.832 -3.316 -10.227 1.00 94.62 99 GLU A O 1
ATOM 791 N N . MET A 1 100 ? 9.495 -3.562 -12.436 1.00 96.50 100 MET A N 1
ATOM 792 C CA . MET A 1 100 ? 8.056 -3.787 -12.326 1.00 96.50 100 MET A CA 1
ATOM 793 C C . MET A 1 100 ? 7.745 -4.988 -11.424 1.00 96.50 100 MET A C 1
ATOM 795 O O . MET A 1 100 ? 6.930 -4.861 -10.515 1.00 96.50 100 MET A O 1
ATOM 799 N N . GLU A 1 101 ? 8.397 -6.133 -11.643 1.00 97.12 101 GLU A N 1
ATOM 800 C CA . GLU A 1 101 ? 8.196 -7.343 -10.833 1.00 97.12 101 GLU A CA 1
ATOM 801 C C . GLU A 1 101 ? 8.560 -7.106 -9.355 1.00 97.12 101 GLU A C 1
ATOM 803 O O . GLU A 1 101 ? 7.807 -7.502 -8.466 1.00 97.12 101 GLU A O 1
ATOM 808 N N . SER A 1 102 ? 9.653 -6.388 -9.078 1.00 97.12 102 SER A N 1
ATOM 809 C CA . SER A 1 102 ? 10.056 -6.006 -7.715 1.00 97.12 102 SER A CA 1
ATOM 810 C C . SER A 1 102 ? 9.030 -5.090 -7.030 1.00 97.12 102 SER A C 1
ATOM 812 O O . SER A 1 102 ? 8.649 -5.315 -5.878 1.00 97.12 102 SER A O 1
ATOM 814 N N . LEU A 1 103 ? 8.526 -4.078 -7.745 1.00 97.69 103 LEU A N 1
ATOM 815 C CA . LEU A 1 103 ? 7.514 -3.156 -7.225 1.00 97.69 103 LEU A CA 1
ATOM 816 C C . LEU A 1 103 ? 6.170 -3.859 -6.984 1.00 97.69 103 LEU A C 1
ATOM 818 O O . LEU A 1 103 ? 5.523 -3.598 -5.971 1.00 97.69 103 LEU A O 1
ATOM 822 N N . LEU A 1 104 ? 5.759 -4.778 -7.864 1.00 97.81 104 LEU A N 1
ATOM 823 C CA . LEU A 1 104 ? 4.553 -5.587 -7.663 1.00 97.81 104 LEU A CA 1
ATOM 824 C C . LEU A 1 104 ? 4.691 -6.517 -6.455 1.00 97.81 104 LEU A C 1
ATOM 826 O O . LEU A 1 104 ? 3.786 -6.559 -5.626 1.00 97.81 104 LEU A O 1
ATOM 830 N N . ALA A 1 105 ? 5.846 -7.162 -6.277 1.00 98.25 105 ALA A N 1
ATOM 831 C CA . ALA A 1 105 ? 6.105 -7.976 -5.090 1.00 98.25 105 ALA A CA 1
ATOM 832 C C . ALA A 1 105 ? 6.011 -7.152 -3.791 1.00 98.25 105 ALA A C 1
ATOM 834 O O . ALA A 1 105 ? 5.517 -7.638 -2.770 1.00 98.25 105 ALA A O 1
ATOM 835 N N . GLN A 1 106 ? 6.436 -5.883 -3.820 1.00 98.06 106 GLN A N 1
ATOM 836 C CA . GLN A 1 106 ? 6.247 -4.971 -2.693 1.00 98.06 106 GLN A CA 1
ATOM 837 C C . GLN A 1 106 ? 4.759 -4.678 -2.424 1.00 98.06 106 GLN A C 1
ATOM 839 O O . GLN A 1 106 ? 4.352 -4.679 -1.259 1.00 98.06 106 GLN A O 1
ATOM 844 N N . GLN A 1 107 ? 3.948 -4.454 -3.465 1.00 98.25 107 GLN A N 1
ATOM 845 C CA . GLN A 1 107 ? 2.499 -4.247 -3.321 1.00 98.25 107 GLN A CA 1
ATOM 846 C C . GLN A 1 107 ? 1.808 -5.489 -2.750 1.00 98.25 107 GLN A C 1
ATOM 848 O O . GLN A 1 107 ? 1.037 -5.369 -1.796 1.00 98.25 107 GLN A O 1
ATOM 853 N N . ASP A 1 108 ? 2.145 -6.674 -3.258 1.00 98.19 108 ASP A N 1
ATOM 854 C CA . ASP A 1 108 ? 1.601 -7.950 -2.783 1.00 98.19 108 ASP A CA 1
ATOM 855 C C . ASP A 1 108 ? 1.950 -8.196 -1.312 1.00 98.19 108 ASP A C 1
ATOM 857 O O . ASP A 1 108 ? 1.118 -8.649 -0.520 1.00 98.19 108 ASP A O 1
ATOM 861 N N . HIS A 1 109 ? 3.168 -7.833 -0.902 1.00 98.00 109 HIS A N 1
ATOM 862 C CA . HIS A 1 109 ? 3.566 -7.910 0.497 1.00 98.00 109 HIS A CA 1
ATOM 863 C C . HIS A 1 109 ? 2.698 -7.008 1.389 1.00 98.00 109 HIS A C 1
ATOM 865 O O . HIS A 1 109 ? 2.218 -7.463 2.431 1.00 98.00 109 HIS A O 1
ATOM 871 N N . ILE A 1 110 ? 2.440 -5.761 0.981 1.00 97.25 110 ILE A N 1
ATOM 872 C CA . ILE A 1 110 ? 1.570 -4.838 1.729 1.00 97.25 110 ILE A CA 1
ATOM 873 C C . ILE A 1 110 ? 0.129 -5.368 1.778 1.00 97.25 110 ILE A C 1
ATOM 875 O O . ILE A 1 110 ? -0.464 -5.379 2.857 1.00 97.25 110 ILE A O 1
ATOM 879 N N . ALA A 1 111 ? -0.406 -5.878 0.666 1.00 97.06 111 ALA A N 1
ATOM 880 C CA . ALA A 1 111 ? -1.740 -6.481 0.612 1.00 97.06 111 ALA A CA 1
ATOM 881 C C . ALA A 1 111 ? -1.862 -7.702 1.547 1.00 97.06 111 ALA A C 1
ATOM 883 O O . ALA A 1 111 ? -2.873 -7.887 2.227 1.00 97.06 111 ALA A O 1
ATOM 884 N N . SER A 1 112 ? -0.803 -8.512 1.661 1.00 97.88 112 SER A N 1
ATOM 885 C CA . SER A 1 112 ? -0.770 -9.640 2.601 1.00 97.88 112 SER A CA 1
ATOM 886 C C . SER A 1 112 ? -0.812 -9.192 4.070 1.00 97.88 1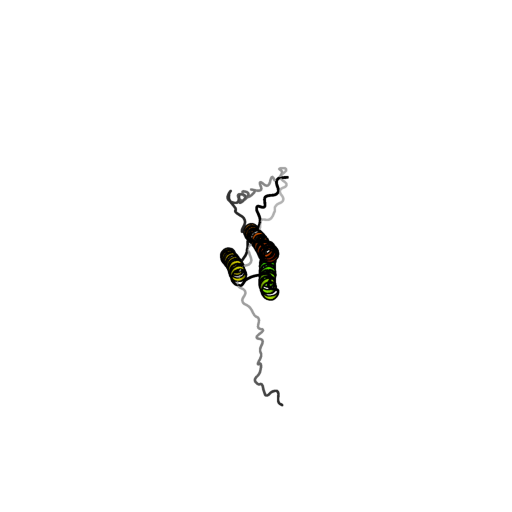12 SER A C 1
ATOM 888 O O . SER A 1 112 ? -1.460 -9.838 4.898 1.00 97.88 112 SER A O 1
ATOM 890 N N . ILE A 1 113 ? -0.155 -8.075 4.406 1.00 97.69 113 ILE A N 1
ATOM 891 C CA . ILE A 1 113 ? -0.180 -7.489 5.754 1.00 97.69 113 ILE A CA 1
ATOM 892 C C . ILE A 1 113 ? -1.576 -6.951 6.050 1.00 97.69 113 ILE A C 1
ATOM 894 O O . ILE A 1 113 ? -2.140 -7.252 7.100 1.00 97.69 113 ILE A O 1
ATOM 898 N N . GLU A 1 114 ? -2.155 -6.214 5.108 1.00 96.75 114 GLU A N 1
ATOM 899 C CA . GLU A 1 114 ? -3.506 -5.680 5.228 1.00 96.75 114 GLU A CA 1
ATOM 900 C C . GLU A 1 114 ? -4.547 -6.783 5.440 1.00 96.75 114 GLU A C 1
ATOM 902 O O . GLU A 1 114 ? -5.377 -6.676 6.339 1.00 96.75 114 GLU A O 1
ATOM 907 N N . SER A 1 115 ? -4.476 -7.876 4.674 1.00 96.06 115 SER A N 1
ATOM 908 C CA . SER A 1 115 ? -5.362 -9.032 4.851 1.00 96.06 115 SER A CA 1
ATOM 909 C C . SER A 1 115 ? -5.259 -9.625 6.261 1.00 96.06 115 SER A C 1
ATOM 911 O O . SER A 1 115 ? -6.274 -9.968 6.869 1.00 96.06 115 SER A O 1
ATOM 913 N N . ARG A 1 116 ? -4.045 -9.694 6.822 1.00 95.69 116 A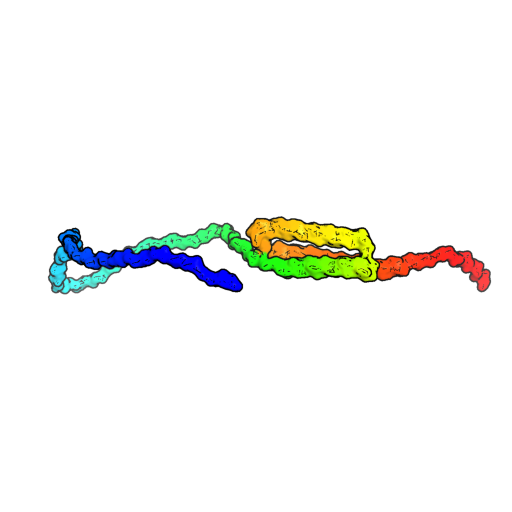RG A N 1
ATOM 914 C CA . ARG A 1 116 ? -3.817 -10.178 8.193 1.00 95.69 116 ARG A CA 1
ATOM 915 C C . ARG A 1 116 ? -4.368 -9.231 9.258 1.00 95.69 116 ARG A C 1
ATOM 917 O O . ARG A 1 116 ? -4.853 -9.735 10.270 1.00 95.69 116 ARG A O 1
ATOM 924 N N . MET A 1 117 ? -4.283 -7.918 9.036 1.00 94.31 117 MET A N 1
ATOM 925 C CA . MET A 1 117 ? -4.845 -6.886 9.921 1.00 94.31 117 MET A CA 1
ATOM 926 C C . MET A 1 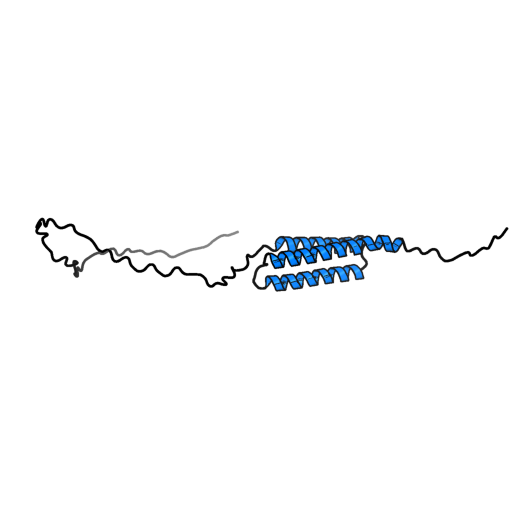117 ? -6.378 -6.871 9.858 1.00 94.31 117 MET A C 1
ATOM 928 O O . MET A 1 117 ? -7.044 -6.765 10.876 1.00 94.31 117 MET A O 1
ATOM 932 N N . ARG A 1 118 ? -6.968 -7.097 8.678 1.00 91.06 118 ARG A N 1
ATOM 933 C CA . ARG A 1 118 ? -8.429 -7.170 8.484 1.00 91.06 118 ARG A CA 1
ATOM 934 C C . ARG A 1 118 ? -9.078 -8.465 8.984 1.00 91.06 118 ARG A C 1
ATOM 936 O O . ARG A 1 118 ? -10.289 -8.620 8.839 1.00 91.06 118 ARG A O 1
ATOM 943 N N . ARG A 1 119 ? -8.316 -9.405 9.552 1.00 90.75 119 ARG A N 1
ATOM 944 C CA . ARG A 1 119 ? -8.824 -10.716 9.998 1.00 90.75 119 ARG A CA 1
ATOM 945 C C . ARG A 1 119 ? -9.936 -10.605 11.037 1.00 90.75 119 ARG A C 1
ATOM 947 O O . ARG A 1 119 ? -10.866 -11.404 10.997 1.00 90.75 119 ARG A O 1
ATOM 954 N N . ASP A 1 120 ? -9.870 -9.589 11.888 1.00 84.81 120 ASP A N 1
ATOM 955 C CA . ASP A 1 120 ? -10.879 -9.334 12.920 1.00 84.81 120 ASP A CA 1
ATOM 956 C C . ASP A 1 120 ? -12.086 -8.546 12.363 1.00 84.81 120 ASP A C 1
ATOM 958 O O . ASP A 1 120 ? -12.955 -8.089 13.102 1.00 84.81 120 ASP A O 1
ATOM 962 N N . GLY A 1 121 ? -12.161 -8.401 11.033 1.00 85.50 121 GLY A N 1
ATOM 963 C CA . GLY A 1 121 ? -13.274 -7.809 10.291 1.00 85.50 121 GLY A CA 1
ATOM 964 C C . GLY A 1 121 ? -13.146 -6.308 10.031 1.00 85.50 121 GLY A C 1
ATOM 965 O O . GLY A 1 121 ? -13.922 -5.757 9.251 1.00 85.50 121 GLY A O 1
ATOM 966 N N . CYS A 1 122 ? -12.175 -5.628 10.639 1.00 90.31 122 CYS A N 1
ATOM 967 C CA . CYS A 1 122 ? -11.925 -4.209 10.407 1.00 90.31 122 CYS A CA 1
ATOM 968 C C . CYS A 1 122 ? -10.455 -3.845 10.645 1.00 90.31 122 CYS A C 1
ATOM 970 O O . CYS A 1 122 ? -9.693 -4.652 11.161 1.00 90.31 122 CYS A O 1
ATOM 972 N N . LEU A 1 123 ? -10.060 -2.628 10.259 1.00 93.75 123 LEU A N 1
ATOM 973 C CA . LEU A 1 123 ? -8.762 -2.058 10.624 1.00 93.75 123 LEU A CA 1
ATOM 974 C C . LEU A 1 123 ? -8.918 -1.174 11.856 1.00 93.75 123 LEU A C 1
ATOM 976 O O . LEU A 1 123 ? -9.879 -0.409 11.959 1.00 93.75 123 LEU A O 1
ATOM 980 N N . THR A 1 124 ? -7.940 -1.198 12.748 1.00 94.00 124 THR A N 1
ATOM 981 C CA . THR A 1 124 ? -7.772 -0.166 13.772 1.00 94.00 124 THR A CA 1
ATOM 982 C C . THR A 1 124 ? -7.115 1.088 13.188 1.00 94.00 124 THR A C 1
ATOM 984 O O . THR A 1 124 ? -6.504 1.077 12.115 1.00 94.00 124 THR A O 1
ATOM 987 N N . LEU A 1 125 ? -7.194 2.206 13.916 1.00 92.06 125 LEU A N 1
ATOM 988 C CA . LEU A 1 125 ? -6.520 3.448 13.522 1.00 92.06 125 LEU A CA 1
ATOM 989 C C . LEU A 1 125 ? -4.999 3.268 13.364 1.00 92.06 125 LEU A C 1
ATOM 991 O O . LEU A 1 125 ? -4.400 3.844 12.455 1.00 92.06 125 LEU A O 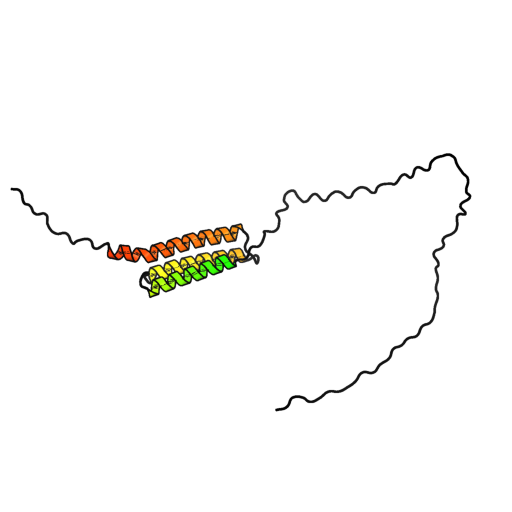1
ATOM 995 N N . GLN A 1 126 ? -4.381 2.486 14.252 1.00 92.44 126 GLN A N 1
ATOM 996 C CA . GLN A 1 126 ? -2.940 2.238 14.246 1.00 92.44 126 GLN A CA 1
ATOM 997 C C . GLN A 1 126 ? -2.529 1.386 13.043 1.00 92.44 126 GLN A C 1
ATOM 999 O O . GLN A 1 126 ? -1.603 1.762 12.330 1.00 92.44 126 GLN A O 1
ATOM 1004 N N . GLU A 1 127 ? -3.259 0.307 12.762 1.00 95.81 127 GLU A N 1
ATOM 1005 C CA . GLU A 1 127 ? -3.012 -0.555 11.599 1.00 95.81 127 GLU A CA 1
ATOM 1006 C C . GLU A 1 127 ? -3.177 0.199 10.283 1.00 95.81 127 GLU A C 1
ATOM 1008 O O . GLU A 1 127 ? -2.311 0.125 9.415 1.00 95.81 127 GLU A O 1
ATOM 1013 N N . ARG A 1 128 ? -4.239 1.004 10.146 1.00 96.12 128 ARG A N 1
ATOM 1014 C CA . ARG A 1 128 ? -4.414 1.855 8.962 1.00 96.12 128 ARG A CA 1
ATOM 1015 C C . ARG A 1 128 ? -3.230 2.808 8.786 1.00 96.12 128 ARG A C 1
ATOM 1017 O O . ARG A 1 128 ? -2.750 2.986 7.671 1.00 96.12 128 ARG A O 1
ATOM 1024 N N . ASN A 1 129 ? -2.753 3.434 9.863 1.00 95.88 129 ASN A N 1
ATOM 1025 C CA . ASN A 1 129 ? -1.608 4.343 9.788 1.00 95.88 129 ASN A CA 1
ATOM 1026 C C . ASN A 1 129 ? -0.309 3.612 9.412 1.00 95.88 129 ASN A C 1
ATOM 1028 O O . ASN A 1 129 ? 0.472 4.154 8.630 1.00 95.88 129 ASN A O 1
ATOM 1032 N N . ASP A 1 130 ? -0.095 2.391 9.912 1.00 97.50 130 ASP A N 1
ATOM 1033 C CA . ASP A 1 130 ? 1.034 1.544 9.507 1.00 97.50 130 ASP A CA 1
ATOM 1034 C C . ASP A 1 130 ? 0.962 1.200 8.010 1.00 97.50 130 ASP A C 1
ATOM 1036 O O . ASP A 1 130 ? 1.937 1.384 7.278 1.00 97.50 130 ASP A O 1
ATOM 1040 N N . LEU A 1 131 ? -0.216 0.806 7.514 1.00 98.19 131 LEU A N 1
ATOM 1041 C CA . LEU A 1 131 ? -0.442 0.541 6.089 1.00 98.19 131 LEU A CA 1
ATOM 1042 C C . LEU A 1 131 ? -0.170 1.779 5.227 1.00 98.19 131 LEU A C 1
ATOM 1044 O O . LEU A 1 131 ? 0.551 1.691 4.233 1.00 98.19 131 LEU A O 1
ATOM 1048 N N . VAL A 1 132 ? -0.666 2.950 5.631 1.00 97.94 132 VAL A N 1
ATOM 1049 C CA . VAL A 1 132 ? -0.402 4.219 4.934 1.00 97.94 132 VAL A CA 1
ATOM 1050 C C . VAL A 1 132 ? 1.093 4.550 4.934 1.00 97.94 132 VAL A C 1
ATOM 1052 O O . VAL A 1 132 ? 1.631 4.972 3.910 1.00 97.94 132 VAL A O 1
ATOM 1055 N N . ALA A 1 133 ? 1.805 4.331 6.042 1.00 98.19 133 ALA A N 1
ATOM 1056 C CA . ALA A 1 133 ? 3.248 4.556 6.107 1.00 98.19 133 ALA A CA 1
ATOM 1057 C C . ALA A 1 133 ? 4.018 3.638 5.139 1.00 98.19 133 ALA A C 1
ATOM 1059 O O . ALA A 1 133 ? 4.907 4.108 4.417 1.00 98.19 133 ALA A O 1
ATOM 1060 N N . ARG A 1 134 ? 3.639 2.356 5.064 1.00 98.44 134 ARG A N 1
ATOM 1061 C CA . ARG A 1 134 ? 4.204 1.387 4.109 1.00 98.44 134 ARG A CA 1
ATOM 1062 C C . ARG A 1 134 ? 3.918 1.783 2.665 1.00 98.44 134 ARG A C 1
ATOM 1064 O O . ARG A 1 134 ? 4.837 1.788 1.848 1.00 98.44 134 ARG A O 1
ATOM 1071 N N . LEU A 1 135 ? 2.687 2.187 2.363 1.00 98.38 135 LEU A N 1
ATOM 1072 C CA . LEU A 1 135 ? 2.295 2.662 1.036 1.00 98.38 135 LEU A CA 1
ATOM 1073 C C . LEU A 1 135 ? 3.026 3.947 0.643 1.00 98.38 135 LEU A C 1
ATOM 1075 O O . LEU A 1 135 ? 3.413 4.103 -0.511 1.00 98.38 135 LEU A O 1
ATOM 1079 N N . ASN A 1 136 ? 3.289 4.853 1.582 1.00 98.31 136 ASN A N 1
ATOM 1080 C CA . ASN A 1 136 ? 4.108 6.036 1.316 1.00 98.31 136 ASN A CA 1
ATOM 1081 C C . ASN A 1 136 ? 5.558 5.661 0.981 1.00 98.31 136 ASN A C 1
ATOM 1083 O O . ASN A 1 136 ? 6.165 6.267 0.097 1.00 98.31 136 ASN A O 1
ATOM 1087 N N . GLN A 1 137 ? 6.116 4.649 1.651 1.00 98.25 137 GLN A N 1
ATOM 1088 C CA . GLN A 1 137 ? 7.433 4.117 1.303 1.00 98.25 137 GLN A CA 1
ATOM 1089 C C . GLN A 1 137 ? 7.430 3.462 -0.084 1.00 98.25 137 GLN A C 1
ATOM 1091 O O . GLN A 1 137 ? 8.330 3.738 -0.875 1.00 98.25 137 GLN A O 1
ATOM 1096 N N . ALA A 1 138 ? 6.416 2.658 -0.408 1.00 97.56 138 ALA A N 1
ATOM 1097 C CA . ALA A 1 138 ? 6.255 2.064 -1.735 1.00 97.56 138 ALA A CA 1
ATOM 1098 C C . ALA A 1 138 ? 6.122 3.140 -2.827 1.00 97.56 138 ALA A C 1
ATOM 1100 O O . ALA A 1 138 ? 6.824 3.094 -3.832 1.00 97.56 138 ALA A O 1
ATOM 1101 N N . SER A 1 139 ? 5.339 4.197 -2.589 1.00 98.06 139 SER A N 1
ATOM 1102 C CA . SER A 1 139 ? 5.209 5.340 -3.504 1.00 98.06 139 SER A CA 1
ATOM 1103 C C . SER A 1 139 ? 6.552 6.021 -3.808 1.00 98.06 139 SER A C 1
ATOM 1105 O O . SER A 1 139 ? 6.819 6.375 -4.962 1.00 98.06 139 SER A O 1
ATOM 1107 N N . ARG A 1 140 ? 7.423 6.164 -2.795 1.00 97.69 140 ARG A N 1
ATOM 1108 C CA . ARG A 1 140 ? 8.797 6.670 -2.968 1.00 97.69 140 ARG A CA 1
ATOM 1109 C C . ARG A 1 140 ? 9.668 5.712 -3.776 1.00 97.69 140 ARG A C 1
ATOM 1111 O O . ARG A 1 140 ? 10.485 6.178 -4.563 1.00 97.69 140 ARG A O 1
ATOM 1118 N N . ASN A 1 141 ? 9.520 4.403 -3.587 1.00 96.12 141 ASN A N 1
ATOM 1119 C CA . ASN A 1 141 ? 10.231 3.402 -4.387 1.00 96.12 141 ASN A CA 1
ATOM 1120 C C . ASN A 1 141 ? 9.805 3.491 -5.855 1.00 96.12 141 ASN A C 1
ATOM 1122 O O . ASN A 1 141 ? 10.660 3.687 -6.706 1.00 96.12 141 ASN A O 1
ATOM 1126 N N . ILE A 1 142 ? 8.497 3.492 -6.136 1.00 96.00 142 ILE A N 1
ATOM 1127 C CA . ILE A 1 142 ? 7.951 3.646 -7.496 1.00 96.00 142 ILE A CA 1
ATOM 1128 C C . ILE A 1 142 ? 8.493 4.914 -8.163 1.00 96.00 142 ILE A C 1
ATOM 1130 O O . ILE A 1 142 ? 8.870 4.887 -9.329 1.00 96.00 142 ILE A O 1
ATOM 1134 N N . TRP A 1 143 ? 8.537 6.037 -7.436 1.00 95.56 143 TRP A N 1
ATOM 1135 C CA . TRP A 1 143 ? 9.104 7.274 -7.972 1.00 95.56 143 TRP A CA 1
ATOM 1136 C C . TRP A 1 143 ? 10.590 7.120 -8.316 1.00 95.56 143 TRP A C 1
ATOM 1138 O O . TRP A 1 143 ? 10.985 7.507 -9.411 1.00 95.56 143 TRP A O 1
ATOM 1148 N N . ARG A 1 144 ? 11.391 6.526 -7.423 1.00 94.50 144 ARG A N 1
ATOM 1149 C CA . ARG A 1 144 ? 12.827 6.320 -7.652 1.00 94.50 144 ARG A CA 1
ATOM 1150 C C . ARG A 1 144 ? 13.097 5.422 -8.853 1.00 94.50 144 ARG A C 1
ATOM 1152 O O . ARG A 1 144 ? 13.871 5.830 -9.704 1.00 94.50 144 ARG A O 1
ATOM 1159 N N . GLU A 1 145 ? 12.439 4.268 -8.944 1.00 93.62 145 GLU A N 1
ATOM 1160 C CA . GLU A 1 145 ? 12.644 3.338 -10.065 1.00 93.62 145 GLU A CA 1
ATOM 1161 C C . GLU A 1 145 ? 12.248 3.985 -11.402 1.00 93.62 145 GLU A C 1
ATOM 1163 O O . GLU A 1 145 ? 12.991 3.903 -12.372 1.00 93.62 145 GLU A O 1
ATOM 1168 N N . ARG A 1 146 ? 11.133 4.734 -11.448 1.00 91.00 146 ARG A N 1
ATOM 1169 C CA . ARG A 1 146 ? 10.711 5.422 -12.683 1.00 91.00 146 ARG A CA 1
ATOM 1170 C C . ARG A 1 146 ? 11.691 6.496 -13.164 1.00 91.00 146 ARG A C 1
ATOM 1172 O O . ARG A 1 146 ? 11.785 6.719 -14.362 1.00 91.00 146 ARG A O 1
ATOM 1179 N N . HIS A 1 147 ? 12.395 7.163 -12.248 1.00 88.38 147 HIS A N 1
ATOM 1180 C CA . HIS A 1 147 ? 13.350 8.227 -12.589 1.00 88.38 147 HIS A CA 1
ATOM 1181 C C . HIS A 1 147 ? 14.803 7.725 -12.659 1.00 88.38 147 HIS A C 1
ATOM 1183 O O . HIS A 1 147 ? 15.688 8.471 -13.073 1.00 88.38 147 HIS A O 1
ATOM 1189 N N . ASP A 1 148 ? 15.094 6.475 -12.279 1.00 74.62 148 ASP A N 1
ATOM 1190 C CA . ASP A 1 148 ? 16.440 5.901 -12.427 1.00 74.62 148 ASP A CA 1
ATOM 1191 C C . ASP A 1 148 ? 16.808 5.684 -13.906 1.00 74.62 148 ASP A C 1
ATOM 1193 O O . ASP A 1 148 ? 17.980 5.752 -14.280 1.00 74.62 148 ASP A O 1
ATOM 1197 N N . SER A 1 149 ? 15.811 5.529 -14.784 1.00 57.91 149 SER A N 1
ATOM 1198 C CA . SER A 1 149 ? 15.985 5.531 -16.243 1.00 57.91 149 SER A CA 1
ATOM 1199 C C . SER A 1 149 ? 16.729 6.782 -16.746 1.00 57.91 149 SER A C 1
ATOM 1201 O O . SER A 1 149 ? 17.639 6.664 -17.572 1.00 57.91 149 SER A O 1
ATOM 1203 N N . GLU A 1 150 ? 16.456 7.961 -16.171 1.00 56.84 150 GLU A N 1
ATOM 1204 C CA . GLU A 1 150 ? 17.160 9.211 -16.490 1.00 56.84 150 GLU A CA 1
ATOM 1205 C C . GLU A 1 150 ? 18.652 9.137 -16.132 1.00 56.84 150 GLU A C 1
ATOM 1207 O O . GLU A 1 150 ? 19.492 9.730 -16.816 1.00 56.84 150 GLU A O 1
ATOM 1212 N N . ARG A 1 151 ? 19.017 8.382 -15.086 1.00 56.50 151 ARG A N 1
ATOM 1213 C CA . ARG A 1 151 ? 20.414 8.172 -14.668 1.00 56.50 151 ARG A CA 1
ATOM 1214 C C . ARG A 1 151 ? 21.130 7.127 -15.517 1.00 56.50 151 ARG A C 1
ATOM 1216 O O . ARG A 1 151 ? 22.338 7.249 -15.729 1.00 56.50 151 ARG A O 1
ATOM 1223 N N . ARG A 1 152 ? 20.407 6.144 -16.065 1.00 59.31 152 ARG A N 1
ATOM 1224 C CA . ARG A 1 152 ? 20.965 5.135 -16.991 1.00 59.31 152 ARG A CA 1
ATOM 1225 C C . ARG A 1 152 ? 21.468 5.757 -18.291 1.00 59.31 152 ARG A C 1
ATOM 1227 O O . ARG A 1 152 ? 22.471 5.294 -18.824 1.00 59.31 152 ARG A O 1
ATOM 1234 N N . GLY A 1 153 ? 20.842 6.842 -18.754 1.00 54.28 153 GLY A N 1
ATOM 1235 C CA . GLY A 1 153 ? 21.333 7.629 -19.892 1.00 54.28 153 GLY A CA 1
ATOM 1236 C C . GLY A 1 153 ? 22.588 8.464 -19.593 1.00 54.28 153 GLY A C 1
ATOM 1237 O O . GLY A 1 153 ? 23.351 8.773 -20.504 1.00 54.28 153 GLY A O 1
ATOM 1238 N N . GLN A 1 154 ? 22.841 8.802 -18.324 1.00 55.47 154 GLN A N 1
ATOM 1239 C CA . GLN A 1 154 ? 23.926 9.709 -17.916 1.00 55.47 154 GLN A CA 1
ATOM 1240 C C . GLN A 1 154 ? 25.249 8.995 -17.595 1.00 55.47 154 GLN A C 1
ATOM 1242 O O . GLN A 1 154 ? 26.287 9.642 -17.479 1.00 55.47 154 GLN A O 1
ATOM 1247 N N . HIS A 1 155 ? 25.261 7.661 -17.526 1.00 49.38 155 HIS A N 1
ATOM 1248 C CA . HIS A 1 155 ? 26.478 6.858 -17.356 1.00 49.38 155 HIS A CA 1
ATOM 1249 C C . HIS A 1 155 ? 27.231 6.587 -18.677 1.00 49.38 155 HIS A C 1
ATOM 1251 O O . HIS A 1 155 ? 27.936 5.582 -18.800 1.00 49.38 155 HIS A O 1
ATOM 1257 N N . HIS A 1 156 ? 27.147 7.497 -19.659 1.00 56.09 156 HIS A N 1
ATOM 1258 C CA . HIS A 1 156 ? 28.076 7.519 -20.792 1.00 56.09 156 HIS A CA 1
ATOM 1259 C C . HIS A 1 156 ? 29.461 7.949 -20.288 1.00 56.09 156 HIS A C 1
ATOM 1261 O O . HIS A 1 156 ? 29.858 9.110 -20.342 1.00 56.09 156 HIS A O 1
ATOM 1267 N N . ARG A 1 157 ? 30.187 6.986 -19.720 1.00 57.06 157 ARG A N 1
ATOM 1268 C CA . ARG A 1 157 ? 31.595 7.108 -19.360 1.00 57.06 157 ARG A CA 1
ATOM 1269 C C . ARG A 1 157 ? 32.374 7.345 -20.661 1.00 57.06 157 ARG A C 1
ATOM 1271 O O . ARG A 1 157 ? 32.370 6.440 -21.495 1.00 57.06 157 ARG A O 1
ATOM 1278 N N . PRO A 1 158 ? 33.012 8.513 -20.873 1.00 59.16 158 PRO A N 1
ATOM 1279 C CA . PRO A 1 158 ? 33.828 8.712 -22.062 1.00 59.16 158 PRO A CA 1
ATOM 1280 C C . PRO A 1 158 ? 34.907 7.617 -22.103 1.00 59.16 158 PRO A C 1
ATOM 1282 O O . PRO A 1 158 ? 35.536 7.345 -21.071 1.00 59.16 158 PRO A O 1
ATOM 1285 N N . PRO A 1 159 ? 35.098 6.936 -23.245 1.00 59.84 159 PRO A N 1
ATOM 1286 C CA . PRO A 1 159 ? 36.136 5.932 -23.373 1.00 59.84 159 PRO A CA 1
ATOM 1287 C C . PRO A 1 159 ? 37.482 6.645 -23.248 1.00 59.84 159 PRO A C 1
ATOM 1289 O O . PRO A 1 159 ? 37.737 7.659 -23.889 1.00 59.84 159 PRO A O 1
ATOM 1292 N N . TYR A 1 160 ? 38.317 6.141 -22.354 1.00 61.97 160 TYR A N 1
ATOM 1293 C CA . TYR A 1 160 ? 39.646 6.649 -22.042 1.00 61.97 160 TYR A CA 1
ATOM 1294 C C . TYR A 1 160 ? 40.455 6.928 -23.318 1.00 61.97 160 TYR A C 1
ATOM 1296 O O . TYR A 1 160 ? 40.658 6.027 -24.130 1.00 61.97 160 TYR A O 1
ATOM 1304 N N . GLY A 1 161 ? 40.963 8.151 -23.464 1.00 53.16 161 GLY A N 1
ATOM 1305 C CA . GLY A 1 161 ? 41.880 8.510 -24.538 1.00 53.16 161 GLY A CA 1
ATOM 1306 C C . GLY A 1 161 ? 42.609 9.819 -24.250 1.00 53.16 161 GLY A C 1
ATOM 1307 O O . GLY A 1 161 ? 42.009 10.882 -24.342 1.00 53.16 161 GLY A O 1
ATOM 1308 N N . GLY A 1 162 ? 43.907 9.727 -23.941 1.00 48.22 162 GLY A N 1
ATOM 1309 C CA . GLY A 1 162 ? 44.853 10.819 -24.193 1.00 48.22 162 GLY A CA 1
ATOM 1310 C C . GLY A 1 162 ? 45.554 11.421 -22.978 1.00 48.22 162 GLY A C 1
ATOM 1311 O O . GLY A 1 162 ? 45.323 12.576 -22.645 1.00 48.22 162 GLY A O 1
ATOM 1312 N N . TRP A 1 163 ? 46.506 10.691 -22.390 1.00 55.62 163 TRP A N 1
ATOM 1313 C CA . TRP A 1 163 ? 47.711 11.353 -21.889 1.00 55.62 163 TRP A CA 1
ATOM 1314 C C . TRP A 1 163 ? 48.535 11.780 -23.111 1.00 55.62 163 TRP A C 1
ATOM 1316 O O . TRP A 1 163 ? 49.218 10.947 -23.691 1.00 55.62 163 TRP A O 1
ATOM 1326 N N . ASN A 1 164 ? 48.457 13.049 -23.501 1.00 49.94 164 ASN A N 1
ATOM 1327 C CA . ASN A 1 164 ? 49.498 13.743 -24.262 1.00 49.94 164 ASN A CA 1
ATOM 1328 C C . ASN A 1 164 ? 49.709 15.061 -23.492 1.00 49.94 164 ASN A C 1
ATOM 1330 O O . ASN A 1 164 ? 48.764 15.806 -23.282 1.00 49.94 164 ASN A O 1
ATOM 1334 N N . GLY A 1 165 ? 50.852 15.349 -22.885 1.00 57.41 165 GLY A N 1
ATOM 1335 C CA . GLY A 1 165 ? 52.179 15.093 -23.413 1.00 57.41 165 GLY A CA 1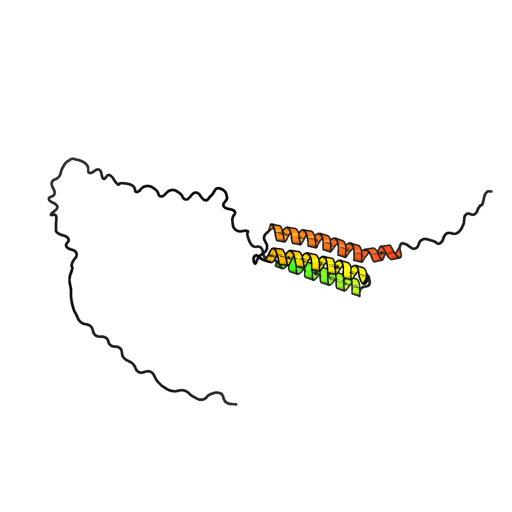
ATOM 1336 C C . GLY A 1 165 ? 52.825 16.355 -23.976 1.00 57.41 165 GLY A C 1
ATOM 1337 O O . GLY A 1 165 ? 53.935 16.234 -24.458 1.00 57.41 165 GLY A O 1
ATOM 1338 N N . ASP A 1 166 ? 52.220 17.543 -23.867 1.00 48.38 166 ASP A N 1
ATOM 1339 C CA . ASP A 1 166 ? 52.817 18.760 -24.430 1.00 48.38 166 ASP A CA 1
ATOM 1340 C C . ASP A 1 166 ? 53.385 19.661 -23.336 1.00 48.38 166 ASP A C 1
ATOM 1342 O O . ASP A 1 166 ? 52.796 20.620 -22.842 1.00 48.38 166 ASP A O 1
ATOM 1346 N N . ARG A 1 167 ? 54.590 19.254 -22.947 1.00 49.44 167 ARG A N 1
ATOM 1347 C CA . ARG A 1 167 ? 55.646 20.101 -22.415 1.00 49.44 167 ARG A CA 1
ATOM 1348 C C . ARG A 1 167 ? 56.210 20.897 -23.594 1.00 49.44 167 ARG A C 1
ATOM 1350 O O . ARG A 1 167 ? 56.909 20.277 -24.381 1.00 49.44 167 ARG A O 1
ATOM 1357 N N . TYR A 1 168 ? 55.946 22.201 -23.677 1.00 56.00 168 TYR A N 1
ATOM 1358 C CA . TYR A 1 168 ? 56.875 23.244 -24.149 1.00 56.00 168 TYR A CA 1
ATOM 1359 C C . TYR A 1 168 ? 56.403 24.610 -23.654 1.00 56.00 168 TYR A C 1
ATOM 1361 O O . TYR A 1 168 ? 55.232 24.958 -23.913 1.00 56.00 168 TYR A O 1
#

Secondary structure (DSSP, 8-state):
----------------------------------------SS-------PPPPPPP----S---PPP-EE--HHHHHHHHHHHHHHHHHHHHTSS-HHHHHHHHHHHHHHHHHHHHHGGGSSEEHHHHHHHHHHHHHHHHHHHHHHHHHHHHTT---PPP--------

Radius of gyration: 43.2 Å; chains: 1; bounding box: 127×45×95 Å

pLDDT: mean 73.57, std 22.27, range [38.06, 98.44]

Sequence (168 aa):
MFKKALVLSLAVSSLCLSSMASAENYIYENQGWESEHHRHPGGHFSIHVVPPVPPRYVPPRYYEPPPRCVPGYQVDQMQAEQSSRIYAGRQDGDLTRSEMESLLAQQDHIASIESRMRRDGCLTLQERNDLVARLNQASRNIWRERHDSERRGQHHRPPYGGWNGDRY

Foldseek 3Di:
DDDDDDDDDDDDDDDDDDDDDDDDDDDPDPDDDDPPPPDDPDDDDDPDPDPPDPPDPDDPPDPPDDFDFDDCVVLVVLLVVLLVLLVVLVVVVLADPVLSVVLVVLSVVLVVLVVVCCPVPGHGPVSSVVSVVSSVVSVVSSVCSSCVVVVVVVPPDPPDDDPDDDDD